Protein AF-A0A381VS30-F1 (afdb_monomer_lite)

Sequence (95 aa):
MEQVGGIESVVVNGGDCEKTKEYLSNFNGIKISEPDNGISDAFNKGVAAANGENVMFLNSGDVLLSPNYLKEAETVMNFNPEISFVHSDSLFEDR

Foldseek 3Di:
DPDDPPDADEDEAQDPDPVVVVVVVPDDHHYHHHHAPDDVRSVVVRVVPDDDPDDDDDDPVDDDPDPCVVVVQVVVCVVDVVDPDDDDDDDDDDD

Structure (mmCIF, N/CA/C/O backbone):
data_AF-A0A381VS30-F1
#
_entry.id   AF-A0A381VS30-F1
#
loop_
_atom_site.group_PDB
_atom_site.id
_atom_site.type_symbol
_atom_site.label_atom_id
_atom_site.label_alt_id
_atom_site.label_comp_id
_atom_site.label_asym_id
_atom_site.label_entity_id
_atom_site.label_seq_id
_atom_site.pdbx_PDB_ins_code
_atom_site.Cartn_x
_atom_site.Cartn_y
_atom_site.Cartn_z
_atom_site.occupancy
_atom_site.B_iso_or_equiv
_atom_site.auth_seq_id
_atom_site.auth_comp_id
_atom_site.auth_asym_id
_atom_site.auth_atom_id
_atom_site.pdbx_PDB_model_num
ATOM 1 N N . MET A 1 1 ? 10.249 5.750 4.767 1.00 55.75 1 MET A N 1
ATOM 2 C CA . MET A 1 1 ? 9.136 5.977 5.712 1.00 55.75 1 MET A CA 1
ATOM 3 C C . MET A 1 1 ? 9.590 5.454 7.057 1.00 55.75 1 MET A C 1
ATOM 5 O O . MET A 1 1 ? 10.159 4.367 7.090 1.00 55.75 1 MET A O 1
ATOM 9 N N . GLU A 1 2 ? 9.455 6.240 8.122 1.00 59.47 2 GLU A N 1
ATOM 10 C CA . GLU A 1 2 ? 9.698 5.723 9.472 1.00 59.47 2 GLU A CA 1
ATOM 11 C C . GLU A 1 2 ? 8.701 4.596 9.763 1.00 59.47 2 GLU A C 1
ATOM 13 O O . GLU A 1 2 ? 7.566 4.633 9.283 1.00 59.47 2 GLU A O 1
ATOM 18 N N . GLN A 1 3 ? 9.127 3.570 10.502 1.00 64.06 3 GLN A N 1
ATOM 19 C CA . GLN A 1 3 ? 8.212 2.510 10.908 1.00 64.06 3 GLN A CA 1
ATOM 20 C C . GLN A 1 3 ? 7.203 3.067 11.908 1.00 64.06 3 GLN A C 1
ATOM 22 O O . GLN A 1 3 ? 7.560 3.430 13.028 1.00 64.06 3 GLN A O 1
ATOM 27 N N . VAL A 1 4 ? 5.936 3.095 11.506 1.00 72.50 4 VAL A N 1
ATOM 28 C CA . VAL A 1 4 ? 4.820 3.387 12.402 1.00 72.50 4 VAL A CA 1
ATOM 29 C C . VAL A 1 4 ? 4.344 2.062 12.988 1.00 72.50 4 VAL A C 1
ATOM 31 O O . VAL A 1 4 ? 4.027 1.126 12.256 1.00 72.50 4 VAL A O 1
ATOM 34 N N . GLY A 1 5 ? 4.329 1.954 14.318 1.00 81.50 5 GLY A N 1
ATOM 35 C CA . GLY A 1 5 ? 3.834 0.754 14.992 1.00 81.50 5 GLY A CA 1
ATOM 36 C C . GLY A 1 5 ? 2.390 0.449 14.586 1.00 81.50 5 GLY A C 1
ATOM 37 O O . GLY A 1 5 ? 1.566 1.356 14.532 1.00 81.50 5 GLY A O 1
ATOM 38 N N . GLY A 1 6 ? 2.096 -0.819 14.291 1.00 87.38 6 GLY A N 1
ATOM 39 C CA . GLY A 1 6 ? 0.772 -1.254 13.829 1.00 87.38 6 GLY A CA 1
ATOM 40 C C . GLY A 1 6 ? 0.511 -1.056 12.332 1.00 87.38 6 GLY A C 1
ATOM 41 O O . GLY A 1 6 ? -0.551 -1.448 11.865 1.00 87.38 6 GLY A O 1
ATOM 42 N N . ILE A 1 7 ? 1.463 -0.501 11.572 1.00 90.31 7 ILE A N 1
ATOM 43 C CA . ILE A 1 7 ? 1.314 -0.274 10.130 1.00 90.31 7 ILE A CA 1
ATOM 44 C C . ILE A 1 7 ? 2.222 -1.215 9.338 1.00 90.31 7 ILE A C 1
ATOM 46 O O . ILE A 1 7 ? 3.448 -1.184 9.455 1.00 90.31 7 ILE A O 1
ATOM 50 N N . GLU A 1 8 ? 1.607 -2.024 8.481 1.00 94.31 8 GLU A N 1
ATOM 51 C CA . GLU A 1 8 ? 2.295 -2.770 7.433 1.00 94.31 8 GLU A CA 1
ATOM 52 C C . GLU A 1 8 ? 2.537 -1.851 6.233 1.00 94.31 8 GLU A C 1
ATOM 54 O O . GLU A 1 8 ? 1.643 -1.134 5.789 1.00 94.31 8 GLU A O 1
ATOM 59 N N . SER A 1 9 ? 3.758 -1.855 5.699 1.00 94.62 9 SER A N 1
ATOM 60 C CA . SER A 1 9 ? 4.075 -1.112 4.479 1.00 94.62 9 SER A CA 1
ATOM 61 C C . SER A 1 9 ? 4.259 -2.072 3.311 1.00 94.62 9 SER A C 1
ATOM 63 O O . SER A 1 9 ? 5.100 -2.973 3.373 1.00 94.62 9 SER A O 1
ATOM 65 N N . VAL A 1 10 ? 3.500 -1.841 2.240 1.00 96.75 10 VAL A N 1
ATOM 66 C CA . VAL A 1 10 ? 3.565 -2.592 0.983 1.00 96.75 10 VAL A CA 1
ATOM 67 C C . VAL A 1 10 ? 3.992 -1.639 -0.128 1.00 96.75 10 VAL A C 1
ATOM 69 O O . VAL A 1 10 ? 3.342 -0.620 -0.353 1.00 96.75 10 VAL A O 1
ATOM 72 N N . VAL A 1 11 ? 5.084 -1.952 -0.825 1.00 96.94 11 VAL A N 1
ATOM 73 C CA . VAL A 1 11 ? 5.560 -1.160 -1.967 1.00 96.94 11 VAL A CA 1
ATOM 74 C C . VAL A 1 11 ? 5.591 -2.023 -3.219 1.00 96.94 11 VAL A C 1
ATOM 76 O O . VAL A 1 11 ? 6.257 -3.058 -3.261 1.00 96.94 11 VAL A O 1
ATOM 79 N N . VAL A 1 12 ? 4.896 -1.560 -4.256 1.00 97.62 12 VAL A N 1
ATOM 80 C CA . VAL A 1 12 ? 4.887 -2.185 -5.580 1.00 97.62 12 VAL A CA 1
ATOM 81 C C . VAL A 1 12 ? 5.655 -1.296 -6.548 1.00 97.62 12 VAL A C 1
ATOM 83 O O . VAL A 1 12 ? 5.302 -0.140 -6.763 1.00 97.62 12 VAL A O 1
ATOM 86 N N . ASN A 1 13 ? 6.732 -1.831 -7.112 1.00 97.12 13 ASN A N 1
ATOM 87 C CA . ASN A 1 13 ? 7.532 -1.195 -8.144 1.00 97.12 13 ASN A CA 1
ATOM 88 C C . ASN A 1 13 ? 7.304 -1.901 -9.485 1.00 97.12 13 ASN A C 1
ATOM 90 O O . ASN A 1 13 ? 7.921 -2.929 -9.756 1.00 97.12 13 ASN A O 1
ATOM 94 N N . GLY A 1 14 ? 6.459 -1.298 -10.320 1.00 95.81 14 GLY A N 1
ATOM 95 C CA . GLY A 1 14 ? 6.234 -1.692 -11.714 1.00 95.81 14 GLY A CA 1
ATOM 96 C C . GLY A 1 14 ? 7.350 -1.335 -12.685 1.00 95.81 14 GLY A C 1
ATOM 97 O O . GLY A 1 14 ? 7.348 -1.775 -13.833 1.00 95.81 14 GLY A O 1
ATOM 98 N N . GLY A 1 15 ? 8.265 -0.464 -12.257 1.00 93.00 15 GLY A N 1
ATOM 99 C CA . GLY A 1 15 ? 9.249 0.164 -13.123 1.00 93.00 15 GLY A CA 1
ATOM 100 C C . GLY A 1 15 ? 10.639 -0.452 -13.027 1.00 93.00 15 GLY A C 1
ATOM 101 O O . GLY A 1 15 ? 11.026 -1.086 -12.044 1.00 93.00 15 GLY A O 1
ATOM 102 N N . ASP A 1 16 ? 11.453 -0.149 -14.033 1.00 93.81 16 ASP A N 1
ATOM 103 C CA . ASP A 1 16 ? 12.841 -0.604 -14.118 1.00 93.81 16 ASP A CA 1
ATOM 104 C C . ASP A 1 16 ? 13.869 0.405 -13.589 1.00 93.81 16 ASP A C 1
ATOM 106 O O . ASP A 1 16 ? 15.059 0.303 -13.872 1.00 93.81 16 ASP A O 1
ATOM 110 N N . CYS A 1 17 ? 13.437 1.381 -12.789 1.00 93.56 17 CYS A N 1
ATOM 111 C CA . CYS A 1 17 ? 14.340 2.365 -12.201 1.00 93.56 17 CYS A CA 1
ATOM 112 C C . CYS A 1 17 ? 15.305 1.709 -11.199 1.00 93.56 17 CYS A C 1
ATOM 114 O O . CYS A 1 17 ? 14.895 1.261 -10.125 1.00 93.56 17 CYS A O 1
ATOM 116 N N . GLU A 1 18 ? 16.602 1.728 -11.513 1.00 95.12 18 GLU A N 1
ATOM 117 C CA . GLU A 1 18 ? 17.655 1.153 -10.664 1.00 95.12 18 GLU A CA 1
ATOM 118 C C . GLU A 1 18 ? 17.669 1.740 -9.249 1.00 95.12 18 GLU A C 1
ATOM 120 O O . GLU A 1 18 ? 17.773 1.004 -8.273 1.00 95.12 18 GLU A O 1
ATOM 125 N N . LYS A 1 19 ? 17.453 3.055 -9.112 1.00 94.94 19 LYS A N 1
ATOM 126 C CA . LYS A 1 19 ? 17.388 3.707 -7.793 1.00 94.94 19 LYS A CA 1
ATOM 127 C C . LYS A 1 19 ? 16.229 3.182 -6.943 1.00 94.94 19 LYS A C 1
ATOM 129 O O . LYS A 1 19 ? 16.367 3.055 -5.729 1.00 94.94 19 LYS A O 1
ATOM 134 N N . THR A 1 20 ? 15.092 2.866 -7.567 1.00 94.62 20 THR A N 1
ATOM 135 C CA . THR A 1 20 ? 13.936 2.292 -6.865 1.00 94.62 20 THR A CA 1
ATOM 136 C C . THR A 1 20 ? 14.237 0.866 -6.417 1.00 94.62 20 THR A C 1
ATOM 138 O O . THR A 1 20 ? 13.962 0.514 -5.273 1.00 94.62 20 THR A O 1
ATOM 141 N N . LYS A 1 21 ? 14.864 0.058 -7.280 1.00 94.81 21 LYS A N 1
ATOM 142 C CA . LYS A 1 21 ? 15.290 -1.311 -6.949 1.00 94.81 21 LYS A CA 1
ATOM 143 C C . LYS A 1 21 ? 16.307 -1.323 -5.803 1.00 94.81 21 LYS A C 1
ATOM 145 O O . LYS A 1 21 ? 16.169 -2.112 -4.868 1.00 94.81 21 LYS A O 1
ATOM 150 N N . GLU A 1 22 ? 17.277 -0.411 -5.828 1.00 95.81 22 GLU A N 1
ATOM 151 C CA . GLU A 1 22 ? 18.260 -0.238 -4.756 1.00 95.81 22 GLU A CA 1
ATOM 152 C C . GLU A 1 22 ? 17.588 0.162 -3.436 1.00 95.81 22 GLU A C 1
ATOM 154 O O . GLU A 1 22 ? 17.833 -0.474 -2.411 1.00 95.81 22 GLU A O 1
ATOM 159 N N . TYR A 1 23 ? 16.681 1.143 -3.453 1.00 93.38 23 TYR A N 1
ATOM 160 C CA . TYR A 1 23 ? 15.908 1.525 -2.266 1.00 93.38 23 TYR A CA 1
ATOM 161 C C . TYR A 1 23 ? 15.126 0.333 -1.695 1.00 93.38 23 TYR A C 1
ATOM 163 O O . TYR A 1 23 ? 15.175 0.064 -0.492 1.00 93.38 23 TYR A O 1
ATOM 171 N N . LEU A 1 24 ? 14.459 -0.433 -2.562 1.00 95.00 24 LEU A N 1
ATOM 172 C CA . LEU A 1 24 ? 13.689 -1.607 -2.163 1.00 95.00 24 LEU A CA 1
ATOM 173 C C . LEU A 1 24 ? 14.556 -2.726 -1.587 1.00 95.00 24 LEU A C 1
ATOM 175 O O . LEU A 1 24 ? 14.071 -3.479 -0.742 1.00 95.00 24 LEU A O 1
ATOM 179 N N . SER A 1 25 ? 15.829 -2.844 -1.969 1.00 93.31 25 SER A N 1
ATOM 180 C CA . SER A 1 25 ? 16.724 -3.869 -1.412 1.00 93.31 25 SER A CA 1
ATOM 181 C C . SER A 1 25 ? 16.801 -3.798 0.120 1.00 93.31 25 SER A C 1
ATOM 183 O O . SER A 1 25 ? 16.690 -4.832 0.779 1.00 93.31 25 SER A O 1
ATOM 185 N N . ASN A 1 26 ? 16.814 -2.580 0.670 1.00 93.06 26 ASN A N 1
ATOM 186 C CA . ASN A 1 26 ? 16.890 -2.296 2.105 1.00 93.06 26 ASN A CA 1
ATOM 187 C C . ASN A 1 26 ? 15.541 -1.896 2.726 1.00 93.06 26 ASN A C 1
ATOM 189 O O . ASN A 1 26 ? 15.482 -1.537 3.902 1.00 93.06 26 ASN A O 1
ATOM 193 N N . PHE A 1 27 ? 14.454 -1.931 1.954 1.00 93.06 27 PHE A N 1
ATOM 194 C CA . PHE A 1 2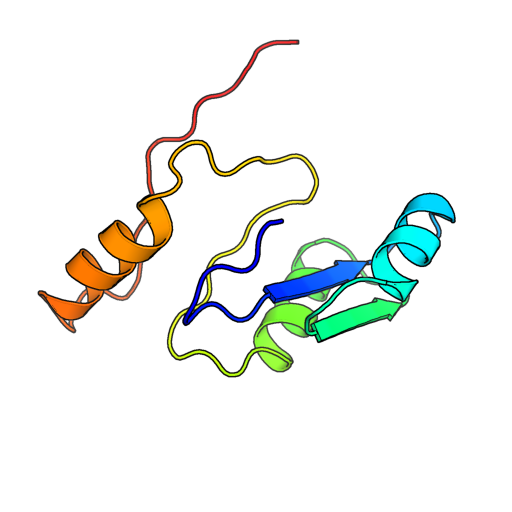7 ? 13.130 -1.596 2.457 1.00 93.06 27 PHE A CA 1
ATOM 195 C C . PHE A 1 27 ? 12.633 -2.653 3.448 1.00 93.06 27 PHE A C 1
ATOM 197 O O . PHE A 1 27 ? 12.649 -3.852 3.153 1.00 93.06 27 PHE A O 1
ATOM 204 N N . ASN A 1 28 ? 12.179 -2.185 4.612 1.00 91.75 28 ASN A N 1
ATOM 205 C CA . ASN A 1 28 ? 11.627 -3.020 5.669 1.00 91.75 28 ASN A CA 1
ATOM 206 C C . ASN A 1 28 ? 10.096 -3.050 5.560 1.00 91.75 28 ASN A C 1
ATOM 208 O O . ASN A 1 28 ? 9.410 -2.173 6.084 1.00 91.75 28 ASN A O 1
ATOM 212 N N . GLY A 1 29 ? 9.586 -4.036 4.826 1.00 93.38 29 GLY A N 1
ATOM 213 C CA . GLY A 1 29 ? 8.169 -4.223 4.532 1.00 93.38 29 GLY A CA 1
ATOM 214 C C . GLY A 1 29 ? 7.976 -5.193 3.368 1.00 93.38 29 GLY A C 1
ATOM 215 O O . GLY A 1 29 ? 8.937 -5.797 2.878 1.00 93.38 29 GLY A O 1
ATOM 216 N N . ILE A 1 30 ? 6.737 -5.329 2.907 1.00 96.12 30 ILE A N 1
ATOM 217 C CA . ILE A 1 30 ? 6.422 -6.133 1.727 1.00 96.12 30 ILE A CA 1
ATOM 218 C C . ILE A 1 30 ? 6.837 -5.345 0.488 1.00 96.12 30 ILE A C 1
ATOM 220 O O . ILE A 1 30 ? 6.507 -4.169 0.337 1.00 96.12 30 ILE A O 1
ATOM 224 N N . L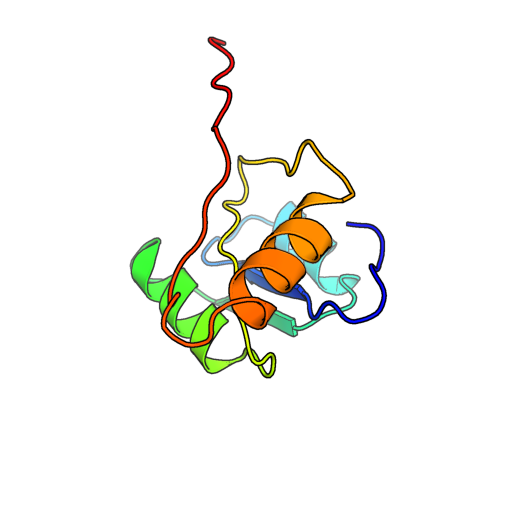YS A 1 31 ? 7.574 -5.997 -0.409 1.00 95.94 31 LYS A N 1
ATOM 225 C CA . LYS A 1 31 ? 8.043 -5.401 -1.658 1.00 95.94 31 LYS A CA 1
ATOM 226 C C . LYS A 1 31 ? 7.783 -6.328 -2.829 1.00 95.94 31 LYS A C 1
ATOM 228 O O . LYS A 1 31 ? 8.148 -7.500 -2.786 1.00 95.94 31 LYS A O 1
ATOM 233 N N . ILE A 1 32 ? 7.189 -5.776 -3.876 1.00 96.88 32 ILE A N 1
ATOM 234 C CA . ILE A 1 32 ? 6.937 -6.455 -5.144 1.00 96.88 32 ILE A CA 1
ATOM 235 C C . ILE A 1 32 ? 7.618 -5.615 -6.217 1.00 96.88 32 ILE A C 1
ATOM 237 O O . ILE A 1 32 ? 7.321 -4.433 -6.344 1.00 96.88 32 ILE A O 1
ATOM 241 N N . SER A 1 33 ? 8.574 -6.187 -6.945 1.00 96.31 33 SER A N 1
ATOM 242 C CA . SER A 1 33 ? 9.308 -5.471 -7.993 1.00 96.31 33 SER A CA 1
ATOM 243 C C . SER A 1 33 ? 9.310 -6.296 -9.271 1.00 96.31 33 SER A C 1
ATOM 245 O O . SER A 1 33 ? 10.204 -7.109 -9.492 1.00 96.31 33 SER A O 1
ATOM 247 N N . GLU A 1 34 ? 8.300 -6.075 -10.098 1.00 95.81 34 GLU A N 1
ATOM 248 C CA . GLU A 1 34 ? 8.080 -6.740 -11.380 1.00 95.81 34 GLU A CA 1
ATOM 249 C C . GLU A 1 34 ? 7.242 -5.825 -12.282 1.00 95.81 34 GLU A C 1
ATOM 251 O O . GLU A 1 34 ? 6.500 -4.999 -11.749 1.00 95.81 34 GLU A O 1
ATOM 256 N N . PRO A 1 35 ? 7.308 -5.972 -13.617 1.00 96.44 35 PRO A N 1
ATOM 257 C CA . PRO A 1 35 ? 6.479 -5.187 -14.525 1.00 96.44 35 PRO A CA 1
ATOM 258 C C . PRO A 1 35 ? 4.986 -5.264 -14.183 1.00 96.44 35 PRO A C 1
ATOM 260 O O . PRO A 1 35 ? 4.465 -6.321 -13.810 1.00 96.44 35 PRO A O 1
ATOM 263 N N . ASP A 1 36 ? 4.287 -4.146 -14.347 1.00 95.88 36 ASP A N 1
ATOM 264 C CA . ASP A 1 36 ? 2.834 -4.060 -14.225 1.00 95.88 36 ASP A CA 1
ATOM 265 C C . ASP A 1 36 ? 2.189 -3.527 -15.513 1.00 95.88 36 ASP A C 1
ATOM 267 O O . ASP A 1 36 ? 2.853 -3.014 -16.415 1.00 95.88 36 ASP A O 1
ATOM 271 N N . ASN A 1 37 ? 0.872 -3.693 -15.610 1.00 96.69 37 ASN A N 1
ATOM 272 C CA . ASN A 1 37 ? 0.053 -3.198 -16.718 1.00 96.69 37 ASN A CA 1
ATOM 273 C C . ASN A 1 37 ? -0.565 -1.819 -16.416 1.00 96.69 37 ASN A C 1
ATOM 275 O O . ASN A 1 37 ? -1.622 -1.475 -16.949 1.00 96.69 37 ASN A O 1
ATOM 279 N N . GLY A 1 38 ? 0.070 -1.036 -15.541 1.00 95.31 38 GLY A N 1
ATOM 280 C CA . GLY A 1 38 ? -0.400 0.257 -15.062 1.00 95.31 38 GLY A CA 1
ATOM 281 C C . GLY A 1 38 ? -0.837 0.249 -13.595 1.00 95.31 38 GLY A C 1
ATOM 282 O O . GLY A 1 38 ? -0.842 -0.772 -12.907 1.00 95.31 38 GLY A O 1
ATOM 283 N N . ILE A 1 39 ? -1.261 1.426 -13.123 1.00 95.19 39 ILE A N 1
ATOM 284 C CA . ILE A 1 39 ? -1.492 1.714 -11.698 1.00 95.19 39 ILE A CA 1
ATOM 285 C C . ILE A 1 39 ? -2.468 0.748 -11.011 1.00 95.19 39 ILE A C 1
ATOM 287 O O . ILE A 1 39 ? -2.250 0.355 -9.870 1.00 95.19 39 ILE A O 1
ATOM 291 N N . SER A 1 40 ? -3.523 0.316 -11.705 1.00 97.00 40 SER A N 1
ATOM 292 C CA . SER A 1 40 ? -4.501 -0.617 -11.138 1.00 97.00 40 SER A CA 1
ATOM 293 C C . SER A 1 40 ? -3.925 -2.017 -10.928 1.00 97.00 40 SER A C 1
ATOM 295 O O . SER A 1 40 ? -4.270 -2.667 -9.948 1.00 97.00 40 SER A O 1
ATOM 297 N N . ASP A 1 41 ? -3.039 -2.481 -11.812 1.00 98.12 41 ASP A N 1
ATOM 298 C CA . ASP A 1 41 ? -2.346 -3.762 -11.642 1.00 98.12 41 ASP A CA 1
ATOM 299 C C . ASP A 1 41 ? -1.400 -3.692 -10.432 1.00 98.12 41 ASP A C 1
ATOM 301 O O . ASP A 1 41 ? -1.433 -4.563 -9.563 1.00 98.12 41 ASP A O 1
ATOM 305 N N . ALA A 1 42 ? -0.663 -2.585 -10.289 1.00 97.62 42 ALA A N 1
ATOM 306 C CA . ALA A 1 42 ? 0.164 -2.331 -9.111 1.00 97.62 42 ALA A CA 1
ATOM 307 C C . ALA A 1 42 ? -0.654 -2.330 -7.807 1.00 97.62 42 ALA A C 1
ATOM 309 O O . ALA A 1 42 ? -0.286 -2.997 -6.838 1.00 97.62 42 ALA A O 1
ATOM 310 N N . PHE A 1 43 ? -1.791 -1.629 -7.784 1.00 97.69 43 PHE A N 1
ATOM 311 C CA . PHE A 1 43 ? -2.692 -1.605 -6.631 1.00 97.69 43 PHE A CA 1
ATOM 312 C C . PHE A 1 43 ? -3.245 -2.987 -6.294 1.00 97.69 43 PHE A C 1
ATOM 314 O O . PHE A 1 43 ? -3.221 -3.374 -5.128 1.00 97.69 43 PHE A O 1
ATOM 321 N N . ASN A 1 44 ? -3.681 -3.758 -7.292 1.00 98.25 44 ASN A N 1
ATOM 322 C CA . ASN A 1 44 ? -4.208 -5.104 -7.076 1.00 98.25 44 ASN A CA 1
ATOM 323 C C . ASN A 1 44 ? -3.155 -6.041 -6.471 1.00 98.25 44 ASN A C 1
ATOM 325 O O . ASN A 1 44 ? -3.458 -6.766 -5.524 1.00 98.25 44 ASN A O 1
ATOM 329 N N . LYS A 1 45 ? -1.911 -5.996 -6.965 1.00 98.31 45 LYS A N 1
ATOM 330 C CA . LYS A 1 45 ? -0.787 -6.754 -6.388 1.00 98.31 45 LYS A CA 1
ATOM 331 C C . LYS A 1 45 ? -0.521 -6.348 -4.940 1.00 98.31 45 LYS A C 1
ATOM 333 O O . LYS A 1 45 ? -0.305 -7.210 -4.093 1.00 98.31 45 LYS A O 1
ATOM 338 N N . GLY A 1 46 ? -0.567 -5.045 -4.657 1.00 97.94 46 GLY A N 1
ATOM 339 C CA . GLY A 1 46 ? -0.391 -4.505 -3.312 1.00 97.94 46 GLY A CA 1
ATOM 340 C C . GLY A 1 46 ? -1.464 -4.995 -2.340 1.00 97.94 46 GLY A C 1
ATOM 341 O O . GLY A 1 46 ? -1.130 -5.535 -1.290 1.00 97.94 46 GLY A O 1
ATOM 342 N N . VAL A 1 47 ? -2.741 -4.877 -2.715 1.00 98.00 47 VAL A N 1
ATOM 343 C CA . VAL A 1 47 ? -3.880 -5.345 -1.904 1.00 98.00 47 VAL A CA 1
ATOM 344 C C . VAL A 1 47 ? -3.810 -6.851 -1.669 1.00 98.00 47 VAL A C 1
ATOM 346 O O . VAL A 1 47 ? -4.017 -7.297 -0.548 1.00 98.00 47 VAL A O 1
ATOM 349 N N . ALA A 1 48 ? -3.483 -7.639 -2.697 1.00 98.12 48 ALA A N 1
ATOM 350 C CA . ALA A 1 48 ? -3.391 -9.093 -2.574 1.00 98.12 48 ALA A CA 1
ATOM 351 C C . ALA A 1 48 ? -2.274 -9.558 -1.623 1.00 98.12 48 ALA A C 1
ATOM 353 O O . ALA A 1 48 ? -2.349 -10.664 -1.092 1.00 98.12 48 ALA A O 1
ATOM 354 N N . ALA A 1 49 ? -1.236 -8.740 -1.432 1.00 97.69 49 ALA A N 1
ATOM 355 C CA . ALA A 1 49 ? -0.129 -9.039 -0.532 1.00 97.69 49 ALA A CA 1
ATOM 356 C C . ALA A 1 49 ? -0.307 -8.461 0.882 1.00 97.69 49 ALA A C 1
ATOM 358 O O . ALA A 1 49 ? 0.422 -8.869 1.786 1.00 97.69 49 ALA A O 1
ATOM 359 N N . ALA A 1 50 ? -1.232 -7.517 1.071 1.00 97.38 50 ALA A N 1
ATOM 360 C CA . ALA A 1 50 ? -1.484 -6.880 2.356 1.00 97.38 50 ALA A CA 1
ATOM 361 C C . ALA A 1 50 ? -2.208 -7.830 3.325 1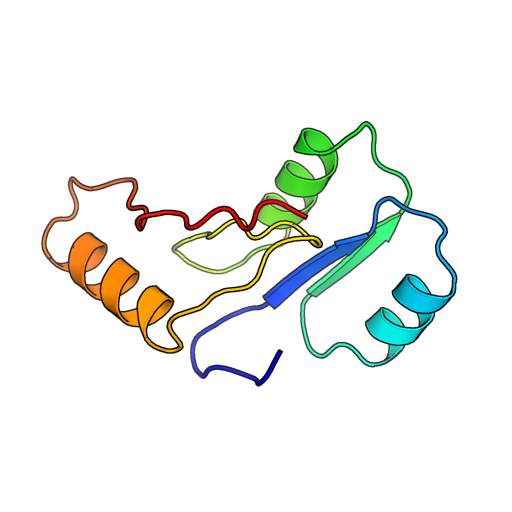.00 97.38 50 ALA A C 1
ATOM 363 O O . ALA A 1 50 ? -3.093 -8.589 2.930 1.00 97.38 50 ALA A O 1
ATOM 364 N N . ASN A 1 51 ? -1.854 -7.753 4.608 1.00 96.06 51 ASN A N 1
ATOM 365 C CA . ASN A 1 51 ? -2.432 -8.560 5.688 1.00 96.06 51 ASN A CA 1
ATOM 366 C C . ASN A 1 51 ? -3.263 -7.731 6.680 1.00 96.06 51 ASN A C 1
ATOM 368 O O . ASN A 1 51 ? -3.876 -8.294 7.587 1.00 96.06 51 ASN A O 1
ATOM 372 N N . GLY A 1 52 ? -3.242 -6.402 6.554 1.00 92.88 52 GLY A N 1
ATOM 373 C CA . GLY A 1 52 ? -3.991 -5.495 7.420 1.00 92.88 52 GLY A CA 1
ATOM 374 C C . GLY A 1 52 ? -5.505 -5.558 7.202 1.00 92.88 52 GLY A C 1
ATOM 375 O O . GLY A 1 52 ? -5.981 -5.903 6.124 1.00 92.88 52 GLY A O 1
ATOM 376 N N . GLU A 1 53 ? -6.266 -5.169 8.227 1.00 92.81 53 GLU A N 1
ATOM 377 C CA . GLU A 1 53 ? -7.733 -5.064 8.144 1.00 92.81 53 GLU A CA 1
ATOM 378 C C . GLU A 1 53 ? -8.182 -3.916 7.228 1.00 92.81 53 GLU A C 1
ATOM 380 O O . GLU A 1 53 ? -9.208 -4.013 6.560 1.00 92.81 53 GLU A O 1
ATOM 385 N N . ASN A 1 54 ? -7.386 -2.843 7.174 1.00 94.00 54 ASN A N 1
ATOM 386 C CA . ASN A 1 54 ? -7.630 -1.653 6.366 1.00 94.00 54 AS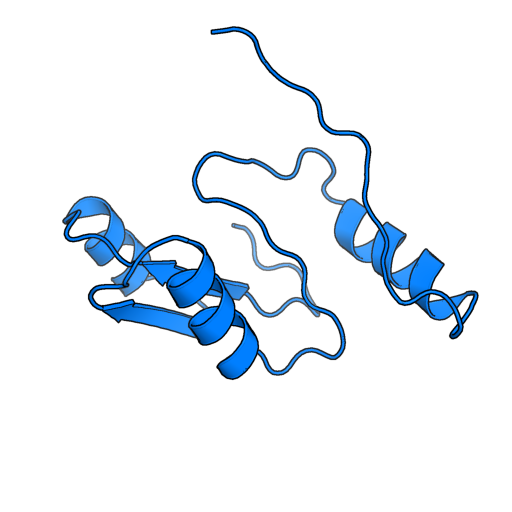N A CA 1
ATOM 387 C C . ASN A 1 54 ? -6.459 -1.411 5.406 1.00 94.00 54 ASN A C 1
ATOM 389 O O . ASN A 1 54 ? -5.300 -1.625 5.767 1.00 94.00 54 ASN A O 1
ATOM 393 N N . VAL A 1 55 ? -6.752 -0.895 4.208 1.00 95.88 55 VAL A N 1
ATOM 394 C CA . VAL A 1 55 ? -5.742 -0.528 3.203 1.00 95.88 55 VAL A CA 1
ATOM 395 C C . VAL A 1 55 ? -5.857 0.955 2.862 1.00 95.88 55 VAL A C 1
ATOM 397 O O . VAL A 1 55 ? -6.943 1.454 2.574 1.00 95.88 55 VAL A O 1
ATOM 400 N N . MET A 1 56 ? -4.718 1.649 2.847 1.00 95.38 56 MET A N 1
ATOM 401 C CA . MET A 1 56 ? -4.592 3.013 2.336 1.00 95.38 56 MET A CA 1
ATOM 402 C C . MET A 1 56 ? -3.673 3.013 1.115 1.00 95.38 56 MET A C 1
ATOM 404 O O . MET A 1 56 ? -2.552 2.511 1.178 1.00 95.38 56 MET A O 1
ATOM 408 N N . PHE A 1 57 ? -4.121 3.626 0.022 1.00 95.56 57 PHE A N 1
ATOM 409 C CA . PHE A 1 57 ? -3.280 3.862 -1.148 1.00 95.56 57 PHE A CA 1
ATOM 410 C C . PHE A 1 57 ? -2.497 5.170 -0.997 1.00 95.56 57 PHE A C 1
ATOM 412 O O . PHE A 1 57 ? -3.061 6.194 -0.619 1.00 95.56 57 PHE A O 1
ATOM 419 N N . LEU A 1 58 ? -1.205 5.136 -1.327 1.00 94.94 58 LEU A N 1
ATOM 420 C CA . LEU A 1 58 ? -0.334 6.309 -1.409 1.00 94.94 58 LEU A CA 1
ATOM 421 C C . LEU A 1 58 ? 0.521 6.183 -2.671 1.00 94.94 58 LEU A C 1
ATOM 423 O O . LEU A 1 58 ? 1.290 5.227 -2.792 1.00 94.94 58 LEU A O 1
ATOM 427 N N . ASN A 1 59 ? 0.385 7.110 -3.622 1.00 94.00 59 ASN A N 1
ATOM 428 C CA . ASN A 1 59 ? 1.191 7.049 -4.841 1.00 94.00 59 ASN A CA 1
ATOM 429 C C . ASN A 1 59 ? 2.637 7.460 -4.556 1.00 94.00 59 ASN A C 1
ATOM 431 O O . ASN A 1 59 ? 2.920 8.229 -3.642 1.00 94.00 59 ASN A O 1
ATOM 435 N N . SER A 1 60 ? 3.569 7.013 -5.400 1.00 91.50 60 SER A N 1
ATOM 436 C CA . SER A 1 60 ? 5.001 7.312 -5.252 1.00 91.50 60 SER A CA 1
ATOM 437 C C . SER A 1 60 ? 5.361 8.799 -5.373 1.00 91.50 60 SER A C 1
ATOM 439 O O . SER A 1 60 ? 6.478 9.181 -5.032 1.00 91.50 60 SER A O 1
ATOM 441 N N . GLY A 1 61 ? 4.462 9.613 -5.932 1.00 91.00 61 GLY A N 1
ATOM 442 C CA . GLY A 1 61 ? 4.616 11.065 -6.040 1.00 91.00 61 GLY A CA 1
ATOM 443 C C . GLY A 1 61 ? 4.012 11.842 -4.869 1.00 91.00 61 GLY A C 1
ATOM 444 O O . GLY A 1 61 ? 4.251 13.043 -4.773 1.00 91.00 61 GLY A O 1
ATOM 445 N N . ASP A 1 62 ? 3.268 11.167 -3.993 1.00 92.44 62 ASP A N 1
ATOM 446 C CA . ASP A 1 62 ? 2.519 11.790 -2.908 1.00 92.44 62 ASP A CA 1
ATOM 447 C C . ASP A 1 62 ? 3.275 11.681 -1.581 1.00 92.44 62 ASP A C 1
ATOM 449 O O . ASP A 1 62 ? 4.151 10.833 -1.382 1.00 92.44 62 ASP A O 1
ATOM 453 N N . VAL A 1 63 ? 2.900 12.539 -0.636 1.00 91.81 63 VAL A N 1
ATOM 454 C CA . VAL A 1 63 ? 3.397 12.498 0.738 1.00 91.81 63 VAL A CA 1
ATOM 455 C C . VAL A 1 63 ? 2.238 12.601 1.713 1.00 91.81 63 VAL A C 1
ATOM 457 O O . VAL A 1 63 ? 1.296 13.367 1.514 1.00 91.81 63 VAL A O 1
ATOM 460 N N . LEU A 1 64 ? 2.324 11.844 2.804 1.00 90.94 64 LEU A N 1
ATOM 461 C CA . LEU A 1 64 ? 1.388 11.988 3.906 1.00 90.94 64 LEU A CA 1
ATOM 462 C C . LEU A 1 64 ? 1.825 13.172 4.776 1.00 90.94 64 LEU A C 1
ATOM 464 O O . LEU A 1 64 ? 2.868 13.114 5.424 1.00 90.94 64 LEU A O 1
ATOM 468 N N . LEU A 1 65 ? 1.039 14.251 4.772 1.00 91.75 65 LEU A N 1
ATOM 469 C CA . LEU A 1 65 ? 1.391 15.490 5.476 1.00 91.75 65 LEU A CA 1
ATOM 470 C C . LEU A 1 65 ? 1.224 15.381 6.994 1.00 91.75 65 LEU A C 1
ATOM 472 O O . LEU A 1 65 ? 2.031 15.918 7.751 1.00 91.75 65 LEU A O 1
ATOM 476 N N . SER A 1 66 ? 0.170 14.699 7.442 1.00 91.00 66 SER A N 1
ATOM 477 C CA . SER A 1 66 ? -0.096 14.506 8.865 1.00 91.00 66 SER A CA 1
ATOM 478 C C . SER A 1 66 ? 0.488 13.172 9.334 1.00 91.00 66 SER A C 1
ATOM 480 O O . SER A 1 66 ? 0.067 12.125 8.835 1.00 91.00 66 SER A O 1
ATOM 482 N N . PRO A 1 67 ? 1.374 13.160 10.347 1.00 87.88 67 PRO A N 1
ATOM 483 C CA . PRO A 1 67 ? 1.850 11.914 10.947 1.00 87.88 67 PRO A CA 1
ATOM 484 C C . PRO A 1 67 ? 0.742 11.161 11.704 1.00 87.88 67 PRO A C 1
ATOM 486 O O . PRO A 1 67 ? 0.909 9.987 12.022 1.00 87.88 67 PRO A O 1
ATOM 489 N N . ASN A 1 68 ? -0.391 11.815 11.987 1.00 90.62 68 ASN A N 1
ATOM 490 C CA . ASN A 1 68 ? -1.504 11.239 12.744 1.00 90.62 68 ASN A CA 1
ATOM 491 C C . ASN A 1 68 ? -2.626 10.685 11.858 1.00 90.62 68 ASN A C 1
ATOM 493 O O . ASN A 1 68 ? -3.510 10.008 12.381 1.00 90.62 68 ASN A O 1
ATOM 497 N N . TYR A 1 69 ? -2.598 10.936 10.542 1.00 92.62 69 TYR A N 1
ATOM 498 C CA . TYR A 1 69 ? -3.727 10.629 9.657 1.00 92.62 69 TYR A CA 1
ATOM 499 C C . TYR A 1 69 ? -4.175 9.166 9.740 1.00 92.62 69 TYR A C 1
ATOM 501 O O . TYR A 1 69 ? -5.363 8.900 9.872 1.00 92.62 69 TYR A O 1
ATOM 509 N N . LEU A 1 70 ? -3.236 8.214 9.728 1.00 91.75 70 LEU A N 1
ATOM 510 C CA . LEU A 1 70 ? -3.570 6.785 9.792 1.00 91.75 70 LEU A CA 1
ATOM 511 C C . LEU A 1 70 ? -4.360 6.432 11.060 1.00 91.75 70 LEU A C 1
ATOM 513 O O . LEU A 1 70 ? -5.330 5.681 11.001 1.00 91.75 70 LEU A O 1
ATOM 517 N N . LYS A 1 71 ? -3.987 7.029 12.196 1.00 91.50 71 LYS A N 1
ATOM 518 C CA . LYS A 1 71 ? -4.666 6.825 13.480 1.00 91.50 71 LYS A CA 1
ATOM 519 C C . LYS A 1 71 ? -6.036 7.506 13.520 1.00 91.50 71 LYS A C 1
ATOM 521 O O . LYS A 1 71 ? -6.982 6.971 14.096 1.00 91.50 71 LYS A O 1
ATOM 526 N N . GLU A 1 72 ? -6.149 8.692 12.929 1.00 93.75 72 GLU A N 1
ATOM 527 C CA . GLU A 1 72 ? -7.418 9.417 12.809 1.00 93.75 72 GLU A CA 1
ATOM 528 C C . GLU A 1 72 ? -8.406 8.654 11.915 1.00 93.75 72 GLU A C 1
ATOM 530 O O . GLU A 1 72 ? -9.553 8.447 12.308 1.00 93.75 72 GLU A O 1
ATOM 535 N N . ALA A 1 73 ? -7.940 8.154 10.768 1.00 94.56 73 ALA A N 1
ATOM 536 C CA . ALA A 1 73 ? -8.707 7.319 9.850 1.00 94.56 73 ALA A CA 1
ATOM 537 C C . ALA A 1 73 ? -9.217 6.039 10.533 1.00 94.56 73 ALA A C 1
ATOM 539 O O . ALA A 1 73 ? -10.411 5.742 10.474 1.00 94.56 73 ALA A O 1
ATOM 540 N N . GLU A 1 74 ? -8.341 5.325 11.244 1.00 92.81 74 GLU A N 1
ATOM 541 C CA . GLU A 1 74 ? -8.708 4.144 12.033 1.00 92.81 74 GLU A CA 1
ATOM 542 C C . GLU A 1 74 ? -9.750 4.475 13.115 1.00 92.81 74 GLU A C 1
ATOM 544 O O . GLU A 1 74 ? -10.718 3.739 13.293 1.00 92.81 74 GLU A O 1
ATOM 549 N N . THR A 1 75 ? -9.609 5.613 13.805 1.00 93.94 75 THR A N 1
ATOM 550 C CA . THR A 1 75 ? -10.577 6.053 14.827 1.00 93.94 75 THR A CA 1
ATOM 551 C C . THR A 1 75 ? -11.969 6.263 14.231 1.00 93.94 75 THR A C 1
ATOM 553 O O . THR A 1 75 ? -12.961 5.851 14.832 1.00 93.94 75 THR A O 1
ATOM 556 N N . VAL A 1 76 ? -12.059 6.882 13.050 1.00 95.38 76 VAL A N 1
ATOM 557 C CA . VAL A 1 76 ? -13.338 7.119 12.364 1.00 95.38 76 VAL A CA 1
ATOM 558 C C . VAL A 1 76 ? -13.970 5.807 11.901 1.00 95.38 76 VAL A C 1
ATOM 560 O O . VAL A 1 76 ? -15.161 5.603 12.137 1.00 95.38 76 VAL A O 1
ATOM 563 N N . MET A 1 77 ? -13.192 4.906 11.296 1.00 94.38 77 MET A N 1
ATOM 564 C CA . MET A 1 77 ? -13.699 3.602 10.847 1.00 94.38 77 MET A CA 1
A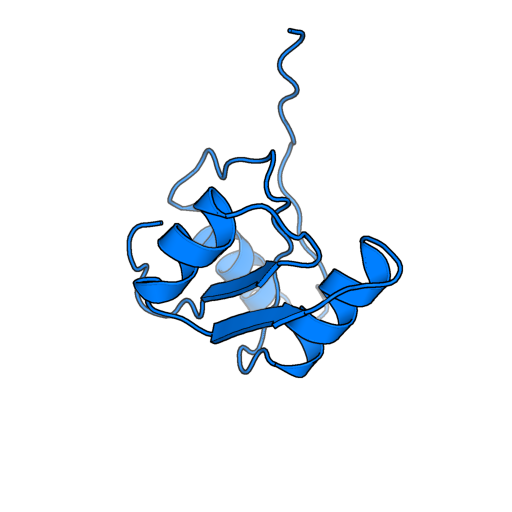TOM 565 C C . MET A 1 77 ? -14.179 2.742 12.026 1.00 94.38 77 MET A C 1
ATOM 567 O O . MET A 1 77 ? -15.261 2.165 11.971 1.00 94.38 77 MET A O 1
ATOM 571 N N . ASN A 1 78 ? -13.449 2.742 13.144 1.00 93.50 78 ASN A N 1
ATOM 572 C CA . ASN A 1 78 ? -13.839 2.005 14.350 1.00 93.50 78 ASN A CA 1
ATOM 573 C C . ASN A 1 78 ? -15.050 2.610 15.075 1.00 93.50 78 ASN A C 1
ATOM 575 O O . ASN A 1 78 ? -15.764 1.898 15.780 1.00 93.50 78 ASN A O 1
ATOM 579 N N . PHE A 1 79 ? -15.287 3.917 14.933 1.00 96.62 79 PHE A N 1
ATOM 580 C CA . PHE A 1 79 ? -16.430 4.584 15.556 1.00 96.62 79 PHE A CA 1
ATOM 581 C C . PHE A 1 79 ? -17.769 4.123 14.963 1.00 96.62 79 PHE A C 1
ATOM 583 O O . PHE A 1 79 ? -18.760 4.028 15.690 1.00 96.62 79 PHE A O 1
ATOM 590 N N . ASN A 1 80 ? -17.810 3.830 13.661 1.00 95.06 80 ASN A N 1
ATOM 591 C CA . ASN A 1 80 ? -19.010 3.345 12.992 1.00 95.06 80 ASN A CA 1
ATOM 592 C C . ASN A 1 80 ? -18.658 2.266 11.949 1.00 95.06 80 ASN A C 1
ATOM 594 O O . ASN A 1 80 ? -18.223 2.626 10.856 1.00 95.06 80 ASN A O 1
ATOM 598 N N . PRO A 1 81 ? -18.932 0.977 12.235 1.00 92.31 81 PRO A N 1
ATOM 599 C CA . PRO A 1 81 ? -18.646 -0.136 11.324 1.00 92.31 81 PRO A CA 1
ATOM 600 C C . PRO A 1 81 ? -19.326 -0.060 9.946 1.00 92.31 81 PRO A C 1
ATOM 602 O O . PRO A 1 81 ? -18.922 -0.770 9.032 1.00 92.31 81 PRO A O 1
ATOM 605 N N . GLU A 1 82 ? -20.341 0.793 9.773 1.00 96.56 82 GLU A N 1
ATOM 606 C CA . GLU A 1 82 ? -20.971 1.043 8.466 1.00 96.56 82 GLU A CA 1
ATOM 607 C C . GLU A 1 82 ? -20.100 1.921 7.543 1.00 96.56 82 GLU A C 1
ATOM 609 O O . GLU A 1 82 ? -20.379 2.050 6.351 1.00 96.56 82 GLU A O 1
ATOM 614 N N . ILE A 1 83 ? -19.047 2.555 8.069 1.00 95.81 83 ILE A N 1
ATOM 615 C CA . ILE A 1 83 ? -18.101 3.346 7.278 1.00 95.81 83 ILE A CA 1
ATOM 616 C C . ILE A 1 83 ? -17.095 2.400 6.625 1.00 95.81 83 ILE A C 1
ATOM 618 O O . ILE A 1 83 ? -16.225 1.847 7.286 1.00 95.81 83 ILE A O 1
ATOM 622 N N . SER A 1 84 ? -17.176 2.262 5.302 1.00 94.62 84 SER A N 1
ATOM 623 C CA . SER A 1 84 ? -16.239 1.431 4.528 1.00 94.62 84 SER A CA 1
ATOM 624 C C . SER A 1 84 ? -15.058 2.202 3.929 1.00 94.62 84 SER A C 1
ATOM 626 O O . SER A 1 84 ? -14.152 1.588 3.372 1.00 94.62 84 SER A O 1
ATOM 628 N N . PHE A 1 85 ? -15.080 3.538 3.966 1.00 95.38 85 PHE A N 1
ATOM 629 C CA . PHE A 1 85 ? -14.046 4.373 3.354 1.00 95.38 85 PHE A CA 1
ATOM 630 C C . PHE A 1 85 ? -13.943 5.741 4.031 1.00 95.38 85 PHE A C 1
ATOM 632 O O . PHE A 1 85 ? -14.956 6.363 4.356 1.00 95.38 85 PHE A O 1
ATOM 639 N N . VAL A 1 86 ? -12.710 6.225 4.182 1.00 95.56 86 VAL A N 1
ATOM 640 C CA . VAL A 1 86 ? -12.374 7.559 4.688 1.00 95.56 86 VAL A CA 1
ATOM 641 C C . VAL A 1 86 ? -11.272 8.169 3.824 1.00 95.56 86 VAL A C 1
ATOM 643 O O . VAL A 1 86 ? -10.407 7.458 3.314 1.00 95.56 86 VAL A O 1
ATOM 646 N N . HIS A 1 87 ? -11.291 9.490 3.668 1.00 94.81 87 HIS A N 1
ATOM 647 C CA . HIS A 1 87 ? -10.223 10.239 3.011 1.00 94.81 87 HIS A CA 1
ATOM 648 C C . HIS A 1 87 ? -10.001 11.577 3.723 1.00 94.81 87 HIS A C 1
ATOM 650 O O . HIS A 1 87 ? -10.919 12.104 4.354 1.00 94.81 87 HIS A O 1
ATOM 656 N N . SER A 1 88 ? -8.796 12.135 3.611 1.00 92.88 88 SER A N 1
ATOM 657 C CA . SER A 1 88 ? -8.525 13.521 4.001 1.00 92.88 88 SER A CA 1
ATOM 658 C C . SER A 1 88 ? -8.737 14.480 2.836 1.00 92.88 88 SER A C 1
ATOM 660 O O . SER A 1 88 ? -8.903 14.079 1.678 1.00 92.88 88 SER A O 1
ATOM 662 N N . ASP A 1 89 ? -8.645 15.768 3.143 1.00 93.81 89 ASP A N 1
ATOM 663 C CA . ASP A 1 89 ? -8.362 16.780 2.136 1.00 93.81 89 ASP A CA 1
ATOM 664 C C . ASP A 1 89 ? -7.009 16.499 1.465 1.00 93.81 89 ASP A C 1
ATOM 666 O O . ASP A 1 89 ? -6.089 15.935 2.069 1.00 93.81 89 ASP A O 1
ATOM 670 N N . SER A 1 90 ? -6.898 16.888 0.197 1.00 92.06 90 SER A N 1
ATOM 671 C CA . SER A 1 90 ? -5.663 16.811 -0.585 1.00 92.06 90 SER A CA 1
ATOM 672 C C . SER A 1 90 ? -5.201 18.219 -0.927 1.00 92.06 90 SER A C 1
ATOM 674 O O . SER A 1 90 ? -5.981 19.030 -1.427 1.00 92.06 90 SER A O 1
ATOM 676 N N . LEU A 1 91 ? -3.933 18.509 -0.647 1.00 92.56 91 LEU A N 1
ATOM 677 C CA . LEU A 1 91 ? -3.295 19.761 -1.031 1.00 92.56 91 LEU A CA 1
ATOM 678 C C . LEU A 1 91 ? -2.466 19.516 -2.286 1.00 92.56 91 LEU A C 1
ATOM 680 O O . LEU A 1 91 ? -1.593 18.651 -2.296 1.00 92.56 91 LEU A O 1
ATOM 684 N N . PHE A 1 92 ? -2.752 20.285 -3.330 1.00 90.06 92 PHE A N 1
ATOM 685 C CA . PHE A 1 92 ? -1.992 20.264 -4.571 1.00 90.06 92 PHE A CA 1
ATOM 686 C C . PHE A 1 92 ? -1.011 21.430 -4.556 1.00 90.06 92 PHE A C 1
ATOM 688 O O . PHE A 1 92 ? -1.407 22.578 -4.352 1.00 90.06 92 PHE A O 1
ATOM 695 N N . GLU A 1 93 ? 0.268 21.132 -4.753 1.00 84.56 93 GLU A N 1
ATOM 696 C CA . GLU A 1 93 ? 1.268 22.158 -5.022 1.00 84.56 93 GLU A CA 1
ATOM 697 C C . GLU A 1 93 ? 1.356 22.367 -6.533 1.00 84.56 93 GLU A C 1
ATOM 699 O O . GLU A 1 93 ? 1.749 21.455 -7.266 1.00 84.56 93 GLU A O 1
ATOM 704 N N . ASP A 1 94 ? 1.012 23.570 -6.993 1.00 81.50 94 ASP A N 1
ATOM 705 C CA . ASP A 1 94 ? 1.345 24.002 -8.348 1.00 81.50 94 ASP A CA 1
ATOM 706 C C . ASP A 1 94 ? 2.870 24.149 -8.437 1.00 81.50 94 ASP A C 1
ATOM 708 O O . ASP A 1 94 ? 3.4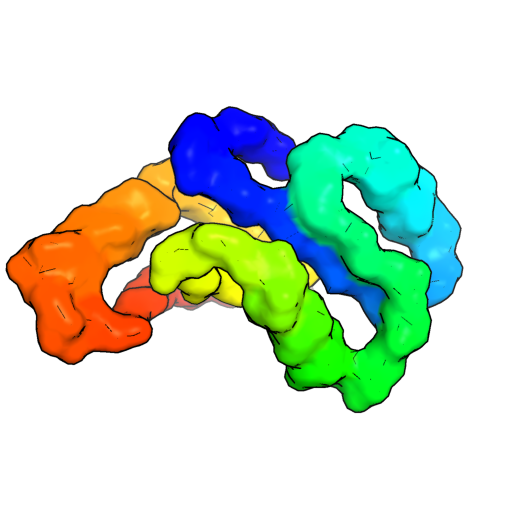66 25.010 -7.782 1.00 81.50 94 ASP A O 1
ATOM 712 N N . ARG A 1 95 ? 3.505 23.274 -9.220 1.00 61.28 95 ARG A N 1
ATOM 713 C CA . ARG A 1 95 ? 4.913 23.398 -9.614 1.00 61.28 95 ARG A CA 1
ATOM 714 C C . ARG A 1 95 ? 5.046 24.057 -10.976 1.00 61.28 95 ARG A C 1
ATOM 716 O O . ARG A 1 95 ? 4.241 23.719 -11.871 1.00 61.28 95 ARG A O 1
#

InterPro domains:
  IPR001173 Glycosyltransferase 2-like [PF00535] (7-81)
  IPR029044 Nucleotide-diphospho-sugar transferases [G3DSA:3.90.550.10] (3-95)
  IPR029044 Nucleotide-diphospho-sugar transferases [SSF53448] (7-93)

pLDDT: mean 92.42, std 7.78, range [55.75, 98.31]

Radius of gyration: 14.69 Å; chains: 1; bounding box: 39×33×32 Å

Organism: NCBI:txid408172

Secondary structure (DSSP, 8-state):
----TT---EEEE-S--HHHHHHHHT-SSEEEES--SSHHHHHHHHHHH--SSS-----TT-----TTHHHHHHHHHHH-TT--------PPP--

=== Feature glossary ===
The record interleaves many kinds of information about one protein. Here is each kind framed as the question it answers.

Q: What known structures does this most resemble?
A: Structural nearest neighbors (via Foldseek easy-search vs the PDB). Reported per hit: target PDB id, E-value, and alignment TM-score. A TM-score above ~0.5 is the conventional threshold for 'same fold'.

Q: Where is each backbone atom in 3D?
A: The mmCIF table is the protein's shape written out atom by atom. For each backbone N, Cα, C, and carbonyl O, it records an (x, y, z) coordinate triple in Å plus the residue type, chain letter, and residue number.

Q: What are the backbone torsion angles?
A: The φ/ψ torsion pair specifies the backbone conformation at each residue. φ rotates about the N–Cα bond, ψ about the Cα–C bond. Steric clashes forbid most of the (φ, ψ) plane — the allowed regions (α-helix basin, β-sheet basin, left-handed helix) are the Ramachandran-allowed regions.

Q: Which residues are buried vs exposed?
A: Solvent-accessible surface area (SASA) is the area in Å² traced out by the centre of a 1.4 Å probe sphere (a water molecule) rolled over the protein's van der Waals surface (Shrake–Rupley / Lee–Richards construction). Buried residues have near-zero SASA; fully exposed residues can exceed 200 Å². The total SASA scales roughly with the number of surface residues.

Q: How confident is the AlphaFold model at each residue?
A: pLDDT is the predicted lDDT-Cα score: AlphaFold's confidence that the local environment of each residue (all inter-atomic distances within 15 Å) is correctly placed. It is a per-residue number between 0 and 100, with higher meaning more reliable.

Q: What does the local fold look like, residue by residue?
A: 3Di is Foldseek's structural alphabet. Each residue is assigned one of twenty discrete states based on how its Cα sits relative to its spatial (not sequential) neighbors. Aligning 3Di strings finds structural homologs roughly as well as full 3D superposition, but orders of magnitude faster.

Q: How big and how compact is the whole molecule?
A: Radius of gyration (Rg) is the root-mean-square distance of Cα atoms from their centroid — a single number for overall size and compactness. A globular domain of N residues has Rg ≈ 2.2·N^0.38 Å; an extended or disordered chain has a much larger Rg. The Cα contact count is the number of residue pairs whose Cα atoms are within 8 Å and are more than four positions apart in sequence — a standard proxy for tertiary packing density. The bounding box is the smallest axis-aligned box enclosing all Cα atoms.

Q: Which residues are in helices, strands, or loops?
A: DSSP 8-state secondary structure assigns each residue one of H (α-helix), G (3₁₀-helix), I (π-helix), E (extended β-strand), B (isolated β-bridge), T (hydrogen-bonded turn), S (bend), or '-' (coil). The assignment is computed from backbone hydrogen-bond geometry via the Kabsch–Sander algorithm.

Q: How mobile is each atom in the crystal?
A: Crystallographic B-factors measure how much each atom's electron density is smeared out, in Å². They rise in mobile loops and surface residues and fall in the buried interior. In AlphaFold models this column is repurposed to hold pLDDT instead.

Q: What if only a Cα trace is available?
A: P-SEA three-state annotation labels each residue as helix, strand, or coil based purely on the geometry of the Cα trace. It serves as a fallback when the full backbone (and thus DSSP) is unavailable.

Q: What family and function is it annotated with?
A: Database cross-references. InterPro integrates a dozen domain/family signature databases into unified entries with residue-range hits. GO terms attach function/process/location labels with evidence codes. CATH codes position the fold in a four-level structural taxonomy. Organism is the NCBI-taxonomy species name.

Q: Are the domains correctly placed relative to each other?
A: Predicted Aligned Error (PAE) is an AlphaFold confidence matrix: entry (i, j) is the expected error in the position of residue j, in ångströms, when the prediction is superimposed on the true structure at residue i. Low PAE within a block of residues means that block is internally rigid and well-predicted; high PAE between two blocks means their relative placement is uncertain even if each block individually is confident.

Q: What do the diagnostic plots show?
A: Three diagnostic plots accompany the record. The Cα contact map visualizes the tertiary structure as a 2D adjacency matrix (8 Å cutoff, sequence-local contacts suppressed). The Ramachandran plot shows the distribution of backbone (φ, ψ) torsions, with points in the α and β basins reflecting secondary structure content. The PAE plot shows AlphaFold's inter-residue confidence as a color matrix.

Q: What is the amino-acid chain?
A: Primary structure: the covalent order of the twenty standard amino acids along the backbone. Two proteins with the same sequence will (almost always) fold to the same structure; two with 30% identity often share a fold but not the details.

Q: What do the rendered images show?
A: The six renders are orthographic views along the three Cartesian axes in both directions. Representation (cartoon, sticks, or surface) and color scheme (sequence-rainbow or by-chain) vary across proteins so the training set covers all the common visualization conventions.